Protein AF-A0A7J3WVK1-F1 (afdb_monomer_lite)

Sequence (94 aa):
MVMRKYDKYRHHAWAGLGFLSVFIAIRYFVSLPDLLSFVVVMLLSIYIIYSLVMTYLYSEEIGGREEMEMDKELEKERLKIEKKKLKLEKKRIK

Radius of gyration: 26.51 Å; chains: 1; bounding box: 58×17×74 Å

Structure (mmCIF, N/CA/C/O backbone):
data_AF-A0A7J3WVK1-F1
#
_entry.id   AF-A0A7J3WVK1-F1
#
loop_
_atom_site.group_PDB
_atom_site.id
_atom_site.type_symbol
_atom_site.label_atom_id
_atom_site.label_alt_id
_atom_site.label_comp_id
_atom_site.label_asym_id
_atom_site.label_entity_id
_atom_site.label_seq_id
_atom_site.pdbx_PDB_ins_code
_atom_site.Cartn_x
_atom_site.Cartn_y
_atom_site.Cartn_z
_atom_site.occupancy
_atom_site.B_iso_or_equiv
_atom_site.auth_seq_id
_atom_site.auth_comp_id
_atom_site.auth_asym_id
_atom_site.auth_atom_id
_atom_site.pdbx_PDB_model_num
ATOM 1 N N . MET A 1 1 ? -16.061 -0.710 6.291 1.00 69.50 1 MET A N 1
ATOM 2 C CA . ME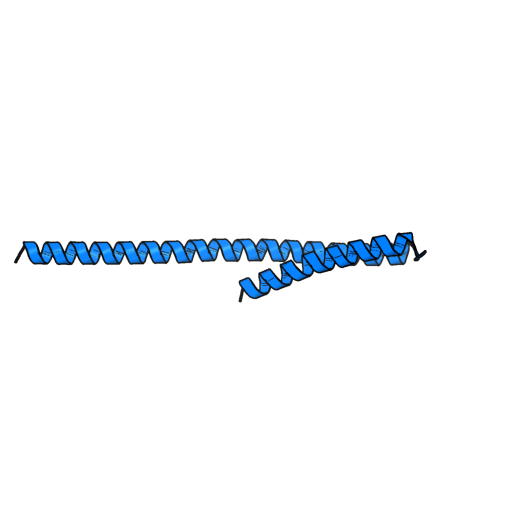T A 1 1 ? -15.473 -0.011 5.121 1.00 69.50 1 MET A CA 1
ATOM 3 C C . MET A 1 1 ? -13.958 0.151 5.255 1.00 69.50 1 MET A C 1
ATOM 5 O O . MET A 1 1 ? -13.270 -0.130 4.284 1.00 69.50 1 MET A O 1
ATOM 9 N N . VAL A 1 2 ? -13.455 0.535 6.436 1.00 76.44 2 VAL A N 1
ATOM 10 C CA . VAL A 1 2 ? -12.020 0.694 6.757 1.00 76.44 2 VAL A CA 1
ATOM 11 C C . VAL A 1 2 ? -11.201 -0.577 6.486 1.00 76.44 2 VAL A C 1
ATOM 13 O O . VAL A 1 2 ? -10.260 -0.523 5.708 1.00 76.44 2 VAL A O 1
ATOM 16 N N . MET A 1 3 ? -11.642 -1.743 6.976 1.00 80.88 3 MET A N 1
ATOM 17 C CA . MET A 1 3 ? -10.942 -3.025 6.756 1.00 80.88 3 MET A CA 1
ATOM 18 C C . M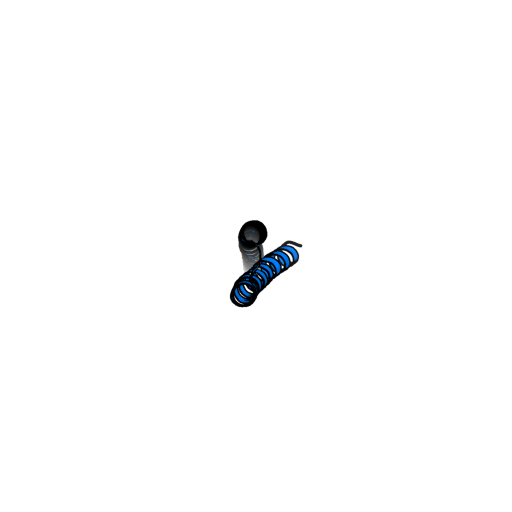ET A 1 3 ? -10.752 -3.377 5.269 1.00 80.88 3 MET A C 1
ATOM 20 O O . MET A 1 3 ? -9.664 -3.739 4.841 1.00 80.88 3 MET A O 1
ATOM 24 N N . ARG A 1 4 ? -11.774 -3.134 4.433 1.00 85.44 4 ARG A N 1
ATOM 25 C CA . ARG A 1 4 ? -11.674 -3.324 2.974 1.00 85.44 4 ARG A CA 1
ATOM 26 C C . ARG A 1 4 ? -10.653 -2.380 2.328 1.00 85.44 4 ARG A C 1
ATOM 28 O O . ARG A 1 4 ? -10.036 -2.740 1.331 1.00 85.44 4 ARG A O 1
ATOM 35 N N . LYS A 1 5 ? -10.511 -1.156 2.850 1.00 84.56 5 LYS A N 1
ATOM 36 C CA . LYS A 1 5 ? -9.499 -0.204 2.376 1.00 84.56 5 LYS A CA 1
ATOM 37 C C . LYS A 1 5 ? -8.108 -0.655 2.815 1.00 84.56 5 LYS A C 1
ATOM 39 O O . LYS A 1 5 ? -7.237 -0.736 1.959 1.00 84.56 5 LYS A O 1
ATOM 44 N N . TYR A 1 6 ? -7.932 -1.018 4.086 1.00 89.62 6 TYR A N 1
ATOM 45 C CA . TYR A 1 6 ? -6.682 -1.570 4.613 1.00 89.62 6 TYR A CA 1
ATOM 46 C C . TYR A 1 6 ? -6.178 -2.746 3.768 1.00 89.62 6 TYR A C 1
ATOM 48 O O . TYR A 1 6 ? -5.063 -2.693 3.258 1.00 89.62 6 TYR A O 1
ATOM 56 N N . ASP A 1 7 ? -7.023 -3.753 3.521 1.00 90.00 7 ASP A N 1
ATOM 57 C CA . ASP A 1 7 ? -6.637 -4.917 2.716 1.00 90.00 7 ASP A CA 1
ATOM 58 C C . ASP A 1 7 ? -6.241 -4.538 1.292 1.00 90.00 7 ASP A C 1
ATOM 60 O O . ASP A 1 7 ? -5.281 -5.081 0.746 1.00 90.00 7 ASP A O 1
ATOM 64 N N . LYS A 1 8 ? -6.941 -3.565 0.701 1.00 91.81 8 LYS A N 1
ATOM 65 C CA . LYS A 1 8 ? -6.620 -3.057 -0.630 1.00 91.81 8 LYS A CA 1
ATOM 66 C C . LYS A 1 8 ? -5.246 -2.380 -0.658 1.00 91.81 8 LYS A C 1
ATOM 68 O O . LYS A 1 8 ? -4.442 -2.696 -1.530 1.00 91.81 8 LYS A O 1
ATOM 73 N N . TYR A 1 9 ? -4.963 -1.467 0.272 1.00 91.69 9 TYR A N 1
ATOM 74 C CA . TYR A 1 9 ? -3.672 -0.769 0.321 1.00 91.69 9 TYR A CA 1
ATOM 75 C C . TYR A 1 9 ? -2.523 -1.709 0.679 1.00 91.69 9 TYR A C 1
ATOM 77 O O . TYR A 1 9 ? -1.469 -1.636 0.047 1.00 91.69 9 TYR A O 1
ATOM 85 N N . ARG A 1 10 ? -2.758 -2.664 1.585 1.00 92.56 10 ARG A N 1
ATOM 86 C CA . ARG A 1 10 ? -1.809 -3.734 1.888 1.00 92.56 10 ARG A CA 1
ATOM 87 C C . ARG A 1 10 ? -1.505 -4.538 0.629 1.00 92.56 10 ARG A C 1
ATOM 89 O O . ARG A 1 10 ? -0.346 -4.671 0.258 1.00 92.56 10 ARG A O 1
ATOM 96 N N . HIS A 1 11 ? -2.526 -5.014 -0.080 1.00 94.94 11 HIS A N 1
ATOM 97 C CA . HIS A 1 11 ? -2.325 -5.759 -1.321 1.00 94.94 11 HIS A CA 1
ATOM 98 C C . HIS A 1 11 ? -1.548 -4.944 -2.366 1.00 94.94 11 HIS A C 1
ATOM 100 O O . HIS A 1 11 ? -0.617 -5.468 -2.968 1.00 94.94 11 HIS A O 1
ATOM 106 N N . HIS A 1 12 ? -1.861 -3.657 -2.535 1.00 94.31 12 HIS A N 1
ATOM 107 C CA . HIS A 1 12 ? -1.130 -2.767 -3.441 1.00 94.31 12 HIS A CA 1
ATOM 108 C C . HIS A 1 12 ? 0.334 -2.552 -3.038 1.00 94.31 12 HIS A C 1
ATOM 110 O O . HIS A 1 12 ? 1.198 -2.547 -3.913 1.00 94.31 12 HIS A O 1
ATOM 116 N N . ALA A 1 13 ? 0.637 -2.442 -1.742 1.00 94.81 13 ALA A N 1
ATOM 117 C CA . ALA A 1 13 ? 2.012 -2.339 -1.261 1.00 94.81 13 ALA A C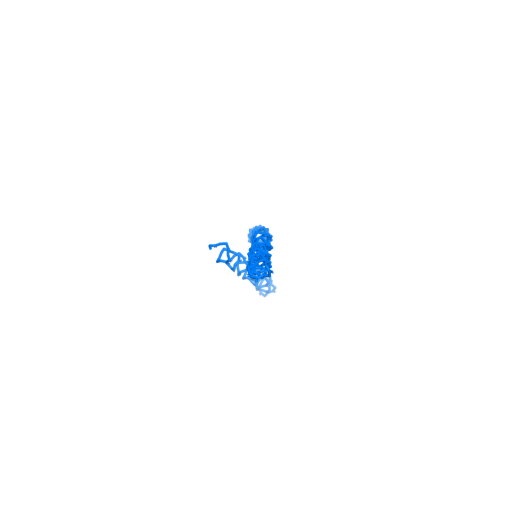A 1
ATOM 118 C C . ALA A 1 13 ? 2.820 -3.606 -1.592 1.00 94.81 13 ALA A C 1
ATOM 120 O O . ALA A 1 13 ? 3.911 -3.517 -2.155 1.00 94.81 13 ALA A O 1
ATOM 121 N N . TRP A 1 14 ? 2.259 -4.788 -1.313 1.00 94.94 14 TRP A N 1
ATOM 122 C CA . TRP A 1 14 ? 2.910 -6.072 -1.594 1.00 94.94 14 TRP A CA 1
ATOM 123 C C . TRP A 1 14 ? 3.039 -6.351 -3.097 1.00 94.94 14 TRP A C 1
ATOM 125 O O . TRP A 1 14 ? 4.105 -6.752 -3.561 1.00 94.94 14 TRP A O 1
ATOM 135 N N . ALA A 1 15 ? 1.989 -6.088 -3.877 1.00 96.00 15 ALA A N 1
ATOM 136 C CA . ALA A 1 15 ? 2.020 -6.235 -5.329 1.00 96.00 15 ALA A CA 1
ATOM 137 C C . ALA A 1 15 ? 3.014 -5.259 -5.975 1.00 96.00 15 ALA A C 1
ATOM 139 O O . ALA A 1 15 ? 3.758 -5.654 -6.869 1.00 96.00 15 ALA A O 1
ATOM 140 N N . GLY A 1 16 ? 3.070 -4.010 -5.499 1.00 94.81 16 GLY A N 1
ATOM 141 C CA . GLY A 1 16 ? 4.029 -3.009 -5.961 1.00 94.81 16 GLY A CA 1
ATOM 142 C C . GLY A 1 16 ? 5.475 -3.428 -5.697 1.00 94.81 16 GLY A C 1
ATOM 143 O O . GLY A 1 16 ? 6.300 -3.356 -6.604 1.00 94.81 16 GLY A O 1
ATOM 144 N N . LEU A 1 17 ? 5.772 -3.941 -4.498 1.00 95.50 17 LEU A N 1
ATOM 145 C CA . LEU A 1 17 ? 7.085 -4.508 -4.160 1.00 95.50 17 LEU A CA 1
ATOM 146 C C . LEU A 1 17 ? 7.454 -5.692 -5.062 1.00 95.50 17 LEU A C 1
ATOM 148 O O . LEU A 1 17 ? 8.571 -5.745 -5.575 1.00 95.50 17 LEU A O 1
ATOM 152 N N . GLY A 1 18 ? 6.511 -6.609 -5.298 1.00 96.00 18 GLY A N 1
ATOM 153 C CA . GLY A 1 18 ? 6.704 -7.729 -6.218 1.00 96.00 18 GLY A CA 1
ATOM 154 C C . GLY A 1 18 ? 7.012 -7.260 -7.642 1.00 96.00 18 GLY A C 1
ATOM 155 O O . GLY A 1 18 ? 7.995 -7.697 -8.236 1.00 96.00 18 GLY A O 1
ATOM 156 N N . PHE A 1 19 ? 6.233 -6.310 -8.166 1.00 96.19 19 PHE A N 1
ATOM 157 C CA . PHE A 1 19 ? 6.462 -5.723 -9.488 1.00 96.19 19 PHE A CA 1
ATOM 158 C C . PHE A 1 19 ? 7.811 -5.013 -9.591 1.00 96.19 19 PHE A C 1
ATOM 160 O O . PHE A 1 19 ? 8.515 -5.198 -10.580 1.00 96.19 19 PHE A O 1
ATOM 167 N N . LEU A 1 20 ? 8.190 -4.227 -8.580 1.00 95.38 20 LEU A N 1
ATOM 168 C CA . LEU A 1 20 ? 9.479 -3.539 -8.546 1.00 95.38 20 LEU A CA 1
ATOM 169 C C . LEU A 1 20 ? 10.641 -4.541 -8.541 1.00 95.38 20 LEU A C 1
ATOM 171 O O . LEU A 1 20 ? 11.598 -4.372 -9.294 1.00 95.38 20 LEU A O 1
ATOM 175 N N . SER A 1 21 ? 10.535 -5.608 -7.746 1.00 95.75 21 SER A N 1
ATOM 176 C CA . SER A 1 21 ? 11.530 -6.682 -7.698 1.00 95.75 21 SER A CA 1
ATOM 177 C C . SER A 1 21 ? 11.684 -7.374 -9.055 1.00 95.75 21 SER A C 1
ATOM 179 O O . SER A 1 21 ? 12.801 -7.488 -9.563 1.00 95.75 21 SER A O 1
ATOM 181 N N . VAL A 1 22 ? 10.570 -7.759 -9.687 1.00 96.12 22 VAL A N 1
ATOM 182 C CA . VAL A 1 22 ? 10.573 -8.388 -11.016 1.00 96.12 22 VAL A CA 1
ATOM 183 C C . VAL A 1 22 ? 11.123 -7.436 -12.078 1.00 96.12 22 VAL A C 1
ATOM 185 O O . VAL A 1 22 ? 11.928 -7.852 -12.905 1.00 96.12 22 VAL A O 1
ATOM 188 N N . PHE A 1 23 ? 10.748 -6.156 -12.051 1.00 94.88 23 PHE A N 1
ATOM 189 C CA . PHE A 1 23 ? 11.246 -5.161 -13.002 1.00 94.88 23 PHE A CA 1
ATOM 190 C C . PHE A 1 23 ? 12.769 -5.000 -12.917 1.00 94.88 23 PHE A C 1
ATOM 192 O O . PHE A 1 23 ? 13.453 -5.016 -13.941 1.00 94.88 23 PHE A O 1
ATOM 199 N N . ILE A 1 24 ? 13.311 -4.897 -11.699 1.00 93.06 24 ILE A N 1
ATOM 200 C CA . ILE A 1 24 ? 14.760 -4.824 -11.477 1.00 93.06 24 ILE A CA 1
ATOM 201 C C . ILE A 1 24 ? 15.439 -6.105 -11.970 1.00 93.06 24 ILE A C 1
ATOM 203 O O . ILE A 1 24 ? 16.456 -6.023 -12.655 1.00 93.06 24 ILE A O 1
ATOM 207 N N . ALA A 1 25 ? 14.865 -7.277 -11.683 1.00 94.94 25 ALA A N 1
ATOM 208 C CA . ALA A 1 25 ? 15.391 -8.549 -12.167 1.00 94.94 25 ALA A CA 1
ATOM 209 C C . ALA A 1 25 ? 15.419 -8.609 -13.703 1.00 94.94 25 ALA A C 1
ATOM 211 O O . ALA A 1 25 ? 16.439 -8.970 -14.276 1.00 94.94 25 ALA A O 1
ATOM 212 N N . ILE A 1 26 ? 14.350 -8.189 -14.387 1.00 93.69 26 ILE A N 1
ATOM 213 C CA . ILE A 1 26 ? 14.299 -8.145 -15.858 1.00 93.69 26 ILE A CA 1
ATOM 214 C C . ILE A 1 26 ? 15.366 -7.200 -16.418 1.00 93.69 26 ILE A C 1
ATOM 216 O O . ILE A 1 26 ? 16.013 -7.541 -17.406 1.00 93.69 26 ILE A O 1
ATOM 220 N N . ARG A 1 27 ? 15.603 -6.048 -15.777 1.00 90.44 27 ARG A N 1
ATOM 221 C CA . ARG A 1 27 ? 16.644 -5.097 -16.201 1.00 90.44 27 ARG A CA 1
ATOM 222 C C . ARG A 1 27 ? 18.048 -5.711 -16.197 1.00 90.44 27 ARG A C 1
ATOM 224 O O . ARG A 1 27 ? 18.876 -5.301 -17.003 1.00 90.44 27 ARG A O 1
ATOM 231 N N . TYR A 1 28 ? 18.324 -6.701 -15.345 1.00 89.94 28 TYR A N 1
ATOM 232 C CA . TYR A 1 28 ? 19.604 -7.420 -15.392 1.00 89.94 28 TYR A CA 1
ATOM 233 C C . TYR A 1 28 ? 19.786 -8.242 -16.674 1.00 89.94 28 TYR A C 1
ATOM 235 O O . TYR A 1 28 ? 20.916 -8.426 -17.116 1.00 89.94 28 TYR A O 1
ATOM 243 N N . PHE A 1 29 ? 18.696 -8.724 -17.275 1.00 93.31 29 PHE A N 1
ATOM 244 C CA . PHE A 1 29 ? 18.731 -9.543 -18.490 1.00 93.31 29 PHE A CA 1
ATOM 245 C C . PHE A 1 29 ? 18.469 -8.739 -19.768 1.00 93.31 29 PHE A C 1
ATOM 247 O O . PHE A 1 29 ? 18.853 -9.171 -20.853 1.00 93.31 29 PHE A O 1
ATOM 254 N N . VAL A 1 30 ? 17.813 -7.581 -19.659 1.00 92.25 30 VAL A N 1
ATOM 255 C CA . VAL A 1 30 ? 17.401 -6.746 -20.791 1.00 92.25 30 VAL A CA 1
ATOM 256 C C . VAL A 1 30 ? 17.945 -5.331 -20.621 1.00 92.25 30 VAL A C 1
ATOM 258 O O . VAL A 1 30 ? 17.583 -4.626 -19.679 1.00 92.25 30 VAL A O 1
ATOM 261 N N . SER A 1 31 ? 18.763 -4.878 -21.574 1.00 87.81 31 SER A N 1
ATOM 262 C CA . SER A 1 31 ? 19.237 -3.491 -21.619 1.00 87.81 31 SER A CA 1
ATOM 263 C C . SER A 1 31 ? 18.102 -2.539 -21.990 1.00 87.81 31 SER A C 1
ATOM 265 O O . SER A 1 31 ? 17.808 -2.305 -23.161 1.00 87.81 31 SER A O 1
ATOM 267 N N . LEU A 1 32 ? 17.462 -1.979 -20.967 1.00 86.88 32 LEU A N 1
ATOM 268 C CA . LEU A 1 32 ? 16.522 -0.871 -21.093 1.00 86.88 32 LEU A CA 1
ATOM 269 C C . LEU A 1 32 ? 17.262 0.470 -20.957 1.00 86.88 32 LEU A C 1
ATOM 271 O O . LEU A 1 32 ? 18.211 0.553 -20.176 1.00 86.88 32 LEU A O 1
ATOM 275 N N . PRO A 1 33 ? 16.814 1.540 -21.641 1.00 93.62 33 PRO A N 1
ATOM 276 C CA . PRO A 1 33 ? 17.374 2.875 -21.455 1.00 93.62 33 PRO A CA 1
ATOM 277 C C . PRO A 1 33 ? 17.338 3.304 -19.983 1.00 93.62 33 PRO A C 1
ATOM 279 O O . PRO A 1 33 ? 16.314 3.149 -19.304 1.00 93.62 33 PRO A O 1
ATOM 282 N N . ASP A 1 34 ? 18.436 3.882 -19.496 1.00 92.88 34 ASP A N 1
ATOM 283 C CA . ASP A 1 34 ? 18.579 4.236 -18.079 1.00 92.88 34 ASP A CA 1
ATOM 284 C C . ASP A 1 34 ? 17.536 5.254 -17.621 1.00 92.88 34 ASP A C 1
ATOM 286 O O . ASP A 1 34 ? 16.955 5.096 -16.548 1.00 92.88 34 ASP A O 1
ATOM 290 N N . LEU A 1 35 ? 17.237 6.249 -18.463 1.00 94.19 35 LEU A N 1
ATOM 291 C CA . LEU A 1 35 ? 16.228 7.265 -18.169 1.00 94.19 35 LEU A CA 1
ATOM 292 C C . LEU A 1 35 ? 14.834 6.645 -17.996 1.00 94.19 35 LEU A C 1
ATOM 294 O O . LEU A 1 35 ? 14.125 6.970 -17.047 1.00 94.19 35 LEU A O 1
ATOM 298 N N . LEU A 1 36 ? 14.457 5.714 -18.876 1.00 93.19 36 LEU A N 1
ATOM 299 C CA . LEU A 1 36 ? 13.161 5.038 -18.806 1.00 93.19 36 LEU A CA 1
ATOM 300 C C . LEU A 1 36 ? 13.074 4.166 -17.552 1.00 93.19 36 LEU A C 1
ATOM 302 O O . LEU A 1 36 ? 12.090 4.226 -16.817 1.00 93.19 36 LEU A O 1
ATOM 306 N N . SER A 1 37 ? 14.134 3.411 -17.268 1.00 93.50 37 SER A N 1
ATOM 307 C CA . SER A 1 37 ? 14.210 2.575 -16.071 1.00 93.50 37 SER A CA 1
ATOM 308 C C . SER A 1 37 ? 14.127 3.405 -14.788 1.00 93.50 37 SER A C 1
ATOM 310 O O . SER A 1 37 ? 13.423 3.023 -13.857 1.00 93.50 37 SER A O 1
ATOM 312 N N . PHE A 1 38 ? 14.806 4.554 -14.743 1.00 94.06 38 PHE A N 1
ATOM 313 C CA . PHE A 1 38 ? 14.763 5.472 -13.609 1.00 94.06 38 PHE A CA 1
ATOM 314 C C . PHE A 1 38 ? 13.347 6.001 -13.356 1.00 94.06 38 PHE A C 1
ATOM 316 O O . PHE A 1 38 ? 12.863 5.932 -12.228 1.00 94.06 38 PHE A O 1
ATOM 323 N N . VAL A 1 39 ? 12.656 6.465 -14.404 1.00 96.44 39 VAL A N 1
ATOM 324 C CA . VAL A 1 39 ? 11.278 6.974 -14.302 1.00 96.44 39 VAL A CA 1
ATOM 325 C C . VAL A 1 39 ? 10.335 5.894 -13.769 1.00 96.44 39 VAL A C 1
ATOM 327 O O . VAL A 1 39 ? 9.556 6.158 -12.854 1.00 96.44 39 VAL A O 1
ATOM 330 N N . VAL A 1 40 ? 10.433 4.667 -14.292 1.00 95.25 40 VAL A N 1
ATOM 331 C CA . VAL A 1 40 ? 9.595 3.539 -13.858 1.00 95.25 40 VAL A CA 1
ATOM 332 C C . VAL A 1 40 ? 9.839 3.199 -12.388 1.00 95.25 40 VAL A C 1
ATOM 334 O O . VAL A 1 40 ? 8.881 3.099 -11.621 1.00 95.25 40 VAL A O 1
ATOM 337 N N . VAL A 1 41 ? 11.104 3.075 -11.970 1.00 95.38 41 VAL A N 1
ATOM 338 C CA . VAL A 1 41 ? 11.461 2.789 -10.569 1.00 95.38 41 VAL A CA 1
ATOM 339 C C . VAL A 1 41 ? 10.965 3.895 -9.641 1.00 95.38 41 VAL A C 1
ATOM 341 O O . VAL A 1 41 ? 10.419 3.604 -8.578 1.00 95.38 41 VAL A O 1
ATOM 344 N N . MET A 1 42 ? 11.115 5.157 -10.040 1.00 97.06 42 MET A N 1
ATOM 345 C CA . MET A 1 42 ? 10.713 6.311 -9.239 1.00 97.06 42 MET A CA 1
ATOM 346 C C . MET A 1 42 ? 9.187 6.365 -9.055 1.00 97.06 42 MET A C 1
ATOM 348 O O . MET A 1 42 ? 8.716 6.488 -7.924 1.00 97.06 42 MET A O 1
ATOM 352 N N . LEU A 1 43 ? 8.408 6.140 -10.120 1.00 97.06 43 LEU A N 1
ATOM 353 C CA . LEU A 1 43 ? 6.944 6.053 -10.037 1.00 97.06 43 LEU A CA 1
ATOM 354 C C . LEU A 1 43 ? 6.469 4.870 -9.179 1.00 97.06 43 LEU A C 1
ATOM 356 O O . LEU A 1 43 ? 5.602 5.047 -8.321 1.00 97.06 43 LEU A O 1
ATOM 360 N N . LEU A 1 44 ? 7.053 3.679 -9.367 1.00 95.94 44 LEU A N 1
ATOM 361 C CA . LEU A 1 44 ? 6.759 2.501 -8.539 1.00 95.94 44 LEU A CA 1
ATOM 362 C C . LEU A 1 44 ? 7.075 2.762 -7.065 1.00 95.94 44 LEU A C 1
ATOM 364 O O . LEU A 1 44 ? 6.279 2.410 -6.199 1.00 95.94 44 LEU A O 1
ATOM 368 N N . SER A 1 45 ? 8.195 3.424 -6.778 1.00 96.19 45 SER A N 1
ATOM 369 C CA . SER A 1 45 ? 8.595 3.746 -5.407 1.00 96.19 45 SER A CA 1
ATOM 370 C C . SER A 1 45 ? 7.594 4.688 -4.741 1.00 96.19 45 SER A C 1
ATOM 372 O O . SER A 1 45 ? 7.131 4.397 -3.641 1.00 96.19 45 SER A O 1
ATOM 374 N N . ILE A 1 46 ? 7.185 5.767 -5.421 1.00 97.69 46 ILE A N 1
ATOM 375 C CA . ILE A 1 46 ? 6.159 6.693 -4.910 1.00 97.69 46 ILE A CA 1
ATOM 376 C C . ILE A 1 46 ? 4.846 5.948 -4.644 1.00 97.69 46 ILE A C 1
ATOM 378 O O . ILE A 1 46 ? 4.240 6.117 -3.586 1.00 97.69 46 ILE A O 1
ATOM 382 N N . TYR A 1 47 ? 4.421 5.093 -5.574 1.00 96.25 47 TYR A N 1
ATOM 383 C CA . TYR A 1 47 ? 3.204 4.299 -5.432 1.00 96.25 47 TYR A CA 1
ATOM 384 C C . TYR A 1 47 ? 3.250 3.339 -4.231 1.00 96.25 47 TYR A C 1
ATOM 386 O O . TYR A 1 47 ? 2.276 3.243 -3.474 1.00 96.25 47 TYR A O 1
ATOM 394 N N . ILE A 1 48 ? 4.376 2.645 -4.032 1.00 96.69 48 ILE A N 1
ATOM 395 C CA . ILE A 1 48 ? 4.582 1.733 -2.900 1.00 96.69 48 ILE A CA 1
ATOM 396 C C . ILE A 1 48 ? 4.572 2.516 -1.588 1.00 96.69 48 ILE A C 1
ATOM 398 O O . ILE A 1 48 ? 3.852 2.131 -0.669 1.00 96.69 48 ILE A O 1
ATOM 402 N N . ILE A 1 49 ? 5.307 3.630 -1.508 1.00 97.38 49 ILE A N 1
ATOM 403 C CA . ILE A 1 49 ? 5.349 4.485 -0.312 1.00 97.38 49 ILE A CA 1
ATOM 404 C C . ILE A 1 49 ? 3.944 4.980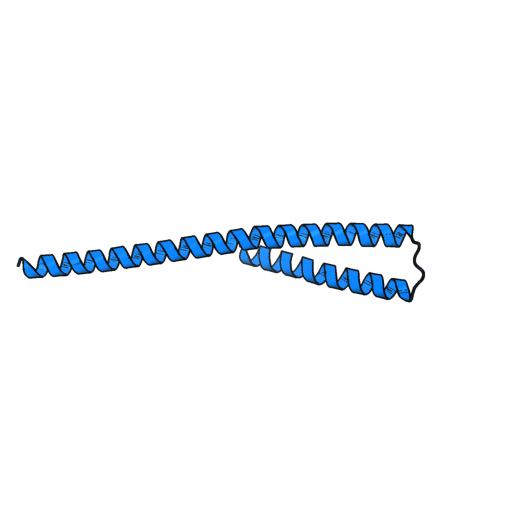 0.027 1.00 97.38 49 ILE A C 1
ATOM 406 O O . ILE A 1 49 ? 3.502 4.828 1.162 1.00 97.38 49 ILE A O 1
ATOM 410 N N . TYR A 1 50 ? 3.207 5.503 -0.955 1.00 97.12 50 TYR A N 1
ATOM 411 C CA . TYR A 1 50 ? 1.828 5.940 -0.750 1.00 97.12 50 TYR A CA 1
ATOM 412 C C . TYR A 1 50 ? 0.938 4.801 -0.233 1.00 97.12 50 TYR A C 1
ATOM 414 O O . TYR A 1 50 ? 0.183 4.978 0.723 1.00 97.12 50 TYR A O 1
ATOM 422 N N . SER A 1 51 ? 1.059 3.606 -0.815 1.00 94.56 51 SER A N 1
ATOM 423 C CA . SER A 1 51 ? 0.294 2.431 -0.385 1.00 94.56 51 SER A CA 1
ATOM 424 C C . SER A 1 51 ? 0.650 1.997 1.039 1.00 94.56 51 SER A C 1
ATOM 426 O O . SER A 1 51 ? -0.244 1.641 1.806 1.00 94.56 51 SER A O 1
ATOM 428 N N . LEU A 1 52 ? 1.925 2.070 1.427 1.00 94.94 52 LEU A N 1
ATOM 429 C CA . LEU A 1 52 ? 2.382 1.774 2.786 1.00 94.94 52 LEU A CA 1
ATOM 430 C C . LEU A 1 52 ? 1.860 2.796 3.798 1.00 94.94 52 LEU A C 1
ATOM 432 O O . LEU A 1 52 ? 1.317 2.395 4.824 1.00 94.94 52 LEU A O 1
ATOM 436 N N . VAL A 1 53 ? 1.951 4.092 3.487 1.00 95.56 53 VAL A N 1
ATOM 437 C CA . VAL A 1 53 ? 1.416 5.167 4.338 1.00 95.56 53 VAL A CA 1
ATOM 438 C C . VAL A 1 53 ? -0.078 4.964 4.571 1.00 95.56 53 VAL A C 1
ATOM 440 O O . VAL A 1 53 ? -0.533 4.971 5.710 1.00 95.56 53 VAL A O 1
ATOM 443 N N . MET A 1 54 ? -0.843 4.700 3.510 1.00 91.62 54 MET A N 1
ATOM 444 C CA . MET A 1 54 ? -2.277 4.440 3.639 1.00 91.62 54 MET A CA 1
ATOM 445 C C . MET A 1 54 ? -2.568 3.155 4.422 1.00 91.62 54 MET A C 1
ATOM 447 O O . MET A 1 54 ? -3.512 3.118 5.207 1.00 91.62 54 MET A O 1
ATOM 451 N N . THR A 1 55 ? -1.757 2.108 4.251 1.00 92.88 55 THR A N 1
ATOM 452 C CA . THR A 1 55 ? -1.879 0.868 5.037 1.00 92.88 55 THR A CA 1
ATOM 453 C C . THR A 1 55 ? -1.669 1.140 6.525 1.00 92.88 55 THR A C 1
ATOM 455 O O . THR A 1 55 ? -2.439 0.641 7.342 1.00 92.88 55 THR A O 1
ATOM 458 N N . TYR A 1 56 ? -0.670 1.956 6.871 1.00 91.75 56 TYR A N 1
ATOM 459 C CA . TYR A 1 56 ? -0.381 2.343 8.249 1.00 91.75 56 TYR A CA 1
ATOM 460 C C . TYR A 1 56 ? -1.520 3.169 8.858 1.00 91.75 56 TYR A C 1
ATOM 462 O O . TYR A 1 56 ? -2.062 2.780 9.891 1.00 91.75 56 TYR A O 1
ATOM 470 N N . LEU A 1 57 ? -1.972 4.220 8.166 1.00 90.44 57 LEU A N 1
ATOM 471 C CA . LEU A 1 57 ? -3.082 5.067 8.621 1.00 90.44 57 LEU A CA 1
ATOM 472 C C . LEU A 1 57 ? -4.356 4.252 8.885 1.00 90.44 57 LEU A C 1
ATOM 474 O O . LEU A 1 57 ? -4.985 4.385 9.931 1.00 90.44 57 LEU A O 1
ATOM 478 N N . TYR A 1 58 ? -4.719 3.348 7.970 1.00 89.44 58 TYR A N 1
ATOM 479 C CA . TYR A 1 58 ? -5.898 2.506 8.172 1.00 89.44 58 TYR A CA 1
ATOM 480 C C . TYR A 1 58 ? -5.711 1.431 9.245 1.00 89.44 58 TYR A C 1
ATOM 482 O O . TYR A 1 58 ? -6.705 0.980 9.806 1.00 89.44 58 TYR A O 1
ATOM 490 N N . SER A 1 59 ? -4.478 1.008 9.536 1.00 86.31 59 SER A N 1
ATOM 491 C CA . SER A 1 59 ? -4.218 0.063 10.627 1.00 86.31 5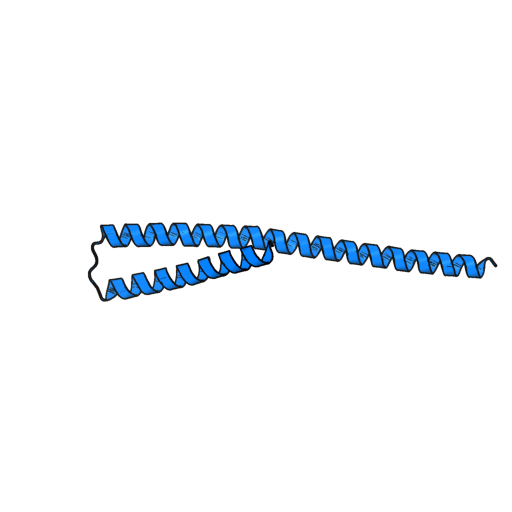9 SER A CA 1
ATOM 492 C C . SER A 1 59 ? -4.465 0.694 11.998 1.00 86.31 59 SER A C 1
ATOM 494 O O . SER A 1 59 ? -5.064 0.062 12.864 1.00 86.31 59 SER A O 1
ATOM 496 N N . GLU A 1 60 ? -4.098 1.966 12.156 1.00 84.44 60 GLU A N 1
ATOM 497 C CA . GLU A 1 60 ? -4.324 2.739 13.377 1.00 84.44 60 GLU A CA 1
ATOM 498 C C . GLU A 1 60 ? -5.823 2.996 13.601 1.00 84.44 60 GLU A C 1
ATOM 500 O O . GLU A 1 60 ? -6.338 2.781 14.698 1.00 84.44 60 GLU A O 1
ATOM 505 N N . GLU A 1 61 ? -6.561 3.334 12.535 1.00 82.25 61 GLU A N 1
ATOM 506 C CA . GLU A 1 61 ? -8.025 3.463 12.585 1.00 82.25 61 GLU A CA 1
ATOM 507 C C . GLU A 1 61 ? -8.733 2.156 12.985 1.00 82.25 61 GLU A C 1
ATOM 509 O O . GLU A 1 61 ? -9.774 2.195 13.646 1.00 82.25 61 GLU A O 1
ATOM 514 N N . ILE A 1 62 ? -8.209 0.997 12.567 1.00 82.81 62 ILE A N 1
ATOM 515 C CA . ILE A 1 62 ? -8.758 -0.309 12.960 1.00 82.81 62 ILE A CA 1
ATOM 516 C C . ILE A 1 62 ? -8.494 -0.556 14.446 1.00 82.81 62 ILE A C 1
ATOM 518 O O . ILE A 1 62 ? -9.444 -0.845 15.171 1.00 82.81 62 ILE A O 1
ATOM 522 N N . GLY A 1 63 ? -7.254 -0.364 14.906 1.00 79.12 63 GLY A N 1
ATOM 523 C CA . GLY A 1 63 ? -6.881 -0.560 16.309 1.00 79.12 63 GLY A CA 1
ATOM 524 C C . GLY A 1 63 ? -7.690 0.320 17.265 1.00 79.12 63 GLY A C 1
ATOM 525 O O . GLY A 1 63 ? -8.298 -0.189 18.203 1.00 79.12 63 GLY A O 1
ATOM 526 N N . GLY A 1 64 ? -7.809 1.620 16.973 1.00 77.19 64 GLY A N 1
ATOM 527 C CA . GLY A 1 64 ? -8.597 2.537 17.805 1.00 77.19 64 GLY A CA 1
ATOM 528 C C . GLY A 1 64 ? -10.097 2.214 17.820 1.00 77.19 64 GLY A C 1
ATOM 529 O O . GLY A 1 64 ? -10.795 2.483 18.800 1.00 77.19 64 GLY A O 1
ATOM 530 N N . ARG A 1 65 ? -10.620 1.603 16.749 1.00 74.94 65 ARG A N 1
ATOM 531 C CA . ARG A 1 65 ? -12.015 1.156 16.711 1.00 74.94 65 ARG A CA 1
ATOM 532 C C . ARG A 1 65 ? -12.239 -0.110 17.535 1.00 74.94 65 ARG A C 1
ATOM 534 O O . ARG A 1 65 ? -13.257 -0.187 18.219 1.00 74.94 65 ARG A O 1
ATOM 541 N N . GLU A 1 66 ? -11.323 -1.070 17.471 1.00 76.75 66 GLU A N 1
ATOM 542 C CA . GLU A 1 66 ? -11.379 -2.290 18.286 1.00 76.75 66 GLU A CA 1
ATOM 543 C C . GLU A 1 66 ? -11.300 -1.959 19.782 1.00 76.75 66 GLU A C 1
ATOM 545 O O . GLU A 1 66 ? -12.107 -2.461 20.564 1.00 76.75 66 GLU A O 1
ATOM 550 N N . GLU A 1 67 ? -10.424 -1.030 20.170 1.00 75.94 67 GLU A N 1
ATOM 551 C CA . GLU A 1 67 ? -10.311 -0.553 21.553 1.00 75.94 67 GLU A CA 1
ATOM 552 C C . GLU A 1 67 ? -11.618 0.083 22.053 1.00 75.94 67 GLU A C 1
ATOM 554 O O . GLU A 1 67 ? -12.108 -0.231 23.140 1.00 75.94 67 GLU A O 1
ATOM 559 N N . MET A 1 68 ? -12.243 0.929 21.228 1.00 76.88 68 MET A N 1
ATOM 560 C CA . MET A 1 68 ? -13.500 1.596 21.574 1.00 76.88 68 MET A CA 1
ATOM 561 C C . MET A 1 68 ? -14.695 0.630 21.631 1.00 76.88 68 MET A C 1
ATOM 563 O O . MET A 1 68 ? -15.632 0.839 22.405 1.00 76.88 68 MET A O 1
ATOM 567 N N . GLU A 1 69 ? -14.715 -0.411 20.794 1.00 78.38 69 GLU A N 1
ATOM 568 C CA . GLU A 1 69 ? -15.745 -1.454 20.862 1.00 78.38 69 GLU A CA 1
ATOM 569 C C . GLU A 1 69 ? -15.575 -2.320 22.120 1.00 78.38 69 GLU A C 1
ATOM 571 O O . GLU A 1 69 ? -16.571 -2.583 22.800 1.00 78.38 69 GLU A O 1
ATOM 576 N N . MET A 1 70 ? -14.338 -2.656 22.495 1.00 79.44 70 MET A N 1
ATOM 577 C CA . MET A 1 70 ? -14.028 -3.394 23.722 1.00 7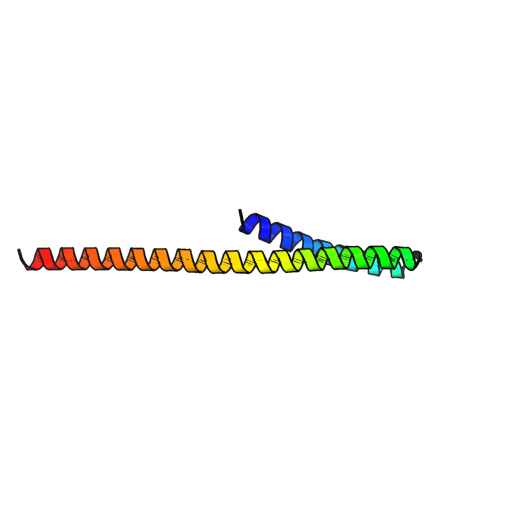9.44 70 MET A CA 1
ATOM 578 C C . MET A 1 70 ? -14.439 -2.622 24.987 1.00 79.44 70 MET A C 1
ATOM 580 O O . MET A 1 70 ? -15.058 -3.195 25.887 1.00 79.44 70 MET A O 1
ATOM 584 N N . ASP A 1 71 ? -14.174 -1.314 25.045 1.00 81.81 71 ASP A N 1
ATOM 585 C CA . ASP A 1 71 ? -14.554 -0.481 26.194 1.00 81.81 71 ASP A CA 1
ATOM 586 C C . ASP A 1 71 ? -16.086 -0.396 26.361 1.00 81.81 71 ASP A C 1
ATOM 588 O O . ASP A 1 71 ? -16.627 -0.548 27.460 1.00 81.81 71 ASP A O 1
ATOM 592 N N . LYS A 1 72 ? -16.827 -0.304 25.247 1.00 84.00 72 LYS A N 1
ATOM 593 C CA . LYS A 1 72 ? -18.301 -0.357 25.254 1.00 84.00 72 LYS A CA 1
ATOM 594 C C . LYS A 1 72 ? -18.849 -1.701 25.732 1.00 84.00 72 LYS A C 1
ATOM 596 O O . LYS A 1 72 ? -19.931 -1.741 26.328 1.00 84.00 72 LYS A O 1
ATOM 601 N N . GLU A 1 73 ? -18.180 -2.812 25.437 1.00 83.88 73 GLU A N 1
ATOM 602 C CA . GLU A 1 73 ? -18.584 -4.123 25.956 1.00 83.88 73 GLU A CA 1
ATOM 603 C C . GLU A 1 73 ? -18.339 -4.239 27.461 1.00 83.88 73 GLU A C 1
ATOM 605 O O . GLU A 1 73 ? -19.246 -4.651 28.194 1.00 83.88 73 GLU A O 1
ATOM 610 N N . LEU A 1 74 ? -17.178 -3.782 27.933 1.00 82.94 74 LEU A N 1
ATOM 611 C CA . LEU A 1 74 ? -16.840 -3.703 29.355 1.00 82.94 74 LEU A CA 1
ATOM 612 C C . LEU A 1 74 ? -17.836 -2.835 30.135 1.00 82.94 74 LEU A C 1
ATOM 614 O O . LEU A 1 74 ? -18.307 -3.230 31.206 1.00 82.94 74 LEU A O 1
ATOM 618 N N . GLU A 1 75 ? -18.221 -1.679 29.597 1.00 82.81 75 GLU A N 1
ATOM 619 C CA . GLU A 1 75 ? -19.213 -0.802 30.220 1.00 82.81 75 GLU A CA 1
ATOM 620 C C . GLU A 1 75 ? -20.599 -1.471 30.296 1.00 82.81 75 GLU A C 1
ATOM 622 O O . GLU A 1 75 ? -21.259 -1.455 31.343 1.00 82.81 75 GLU A O 1
ATOM 627 N N . LYS A 1 76 ? -21.028 -2.162 29.230 1.00 84.81 76 LYS A N 1
ATOM 628 C CA . LYS A 1 76 ? -22.278 -2.944 29.234 1.00 84.81 76 LYS A CA 1
ATOM 629 C C . LYS A 1 76 ? -22.260 -4.066 30.269 1.00 84.81 76 LYS A C 1
ATOM 631 O O . LYS A 1 76 ? -23.296 -4.331 30.889 1.00 84.81 76 LYS A O 1
ATOM 636 N N . GLU A 1 77 ? -21.133 -4.747 30.460 1.00 85.06 77 GLU A N 1
ATOM 637 C CA . GLU A 1 77 ? -20.994 -5.755 31.513 1.00 85.06 77 GLU A CA 1
ATOM 638 C C . GLU A 1 77 ? -21.077 -5.146 32.911 1.00 85.06 77 GLU A C 1
ATOM 640 O O . GLU A 1 77 ? -21.830 -5.657 33.748 1.00 85.06 77 GLU A O 1
ATOM 645 N N . ARG A 1 78 ? -20.399 -4.018 33.155 1.00 84.50 78 ARG A N 1
ATOM 646 C CA . ARG A 1 78 ? -20.480 -3.292 34.433 1.00 84.50 78 ARG A CA 1
ATOM 647 C C . ARG A 1 78 ? -21.922 -2.917 34.769 1.00 84.50 78 ARG A C 1
ATOM 649 O O . ARG A 1 78 ? -22.402 -3.248 35.854 1.00 84.50 78 ARG A O 1
ATOM 656 N N . LEU A 1 79 ? -22.659 -2.367 33.803 1.00 86.12 79 LEU A N 1
ATOM 657 C CA . LEU A 1 79 ? -24.078 -2.029 33.960 1.00 86.12 79 LEU A CA 1
ATOM 658 C C . LEU A 1 79 ? -24.961 -3.261 34.229 1.00 86.12 79 LEU A C 1
ATOM 660 O O . LEU A 1 79 ? -25.920 -3.193 35.005 1.00 86.12 79 LEU A O 1
ATOM 664 N N . LYS A 1 80 ? -24.667 -4.415 33.610 1.00 87.56 80 LYS A N 1
ATOM 665 C CA . LYS A 1 80 ? -25.381 -5.677 33.892 1.00 87.56 80 LYS A CA 1
ATOM 666 C C . LYS A 1 80 ? -25.124 -6.158 35.320 1.00 87.56 80 LYS A C 1
ATOM 668 O O . LYS A 1 80 ? -26.063 -6.609 35.982 1.00 87.56 80 LYS A O 1
ATOM 673 N N . ILE A 1 81 ? -23.881 -6.079 35.789 1.00 85.06 81 ILE A N 1
ATOM 674 C CA . ILE A 1 81 ? -23.490 -6.477 37.147 1.00 85.06 81 ILE A CA 1
ATOM 675 C C . ILE A 1 81 ? -24.163 -5.569 38.177 1.00 85.06 81 ILE A C 1
ATOM 677 O O . ILE A 1 81 ? -24.755 -6.064 39.136 1.00 85.06 81 ILE A O 1
ATOM 681 N N . GLU A 1 82 ? -24.147 -4.260 37.958 1.00 81.50 82 GLU A N 1
ATOM 682 C CA . GLU A 1 82 ? -24.757 -3.285 38.861 1.00 81.50 82 GLU A CA 1
ATOM 683 C C . GLU A 1 82 ? -26.278 -3.472 38.960 1.00 81.50 82 GLU A C 1
ATOM 685 O O . GLU A 1 82 ? -26.831 -3.579 40.056 1.00 81.50 82 GLU A O 1
ATOM 690 N N . LYS A 1 83 ? -26.959 -3.688 37.825 1.00 82.44 83 LYS A N 1
ATOM 691 C CA . LYS A 1 83 ? -28.386 -4.054 37.811 1.00 82.44 83 LYS A CA 1
ATOM 692 C C . LYS A 1 83 ? -28.674 -5.346 38.577 1.00 82.44 83 LYS A C 1
ATOM 694 O O . LYS A 1 83 ? -29.722 -5.451 39.218 1.00 82.44 83 LYS A O 1
ATOM 699 N N . LYS A 1 84 ? -27.788 -6.348 38.513 1.00 82.56 84 LYS A N 1
ATOM 700 C CA . LYS A 1 84 ? -27.930 -7.588 39.295 1.00 82.56 84 LYS A CA 1
ATOM 701 C C . LYS A 1 84 ? -27.764 -7.328 40.794 1.00 82.56 84 LYS A C 1
ATOM 703 O O . LYS A 1 84 ? -28.582 -7.830 41.562 1.00 82.56 84 LYS A O 1
ATOM 708 N N . LYS A 1 85 ? -26.777 -6.524 41.204 1.00 82.19 85 LYS A N 1
ATOM 709 C CA . LYS A 1 85 ? -26.572 -6.138 42.613 1.00 82.19 85 LYS A CA 1
ATOM 710 C C . LYS A 1 85 ? -27.793 -5.410 43.179 1.00 82.19 85 LYS A C 1
ATOM 712 O O . LYS A 1 85 ? -28.343 -5.854 44.181 1.00 82.19 85 LYS A O 1
ATOM 717 N N . LEU A 1 86 ? -28.312 -4.416 42.459 1.00 81.12 86 LEU A N 1
ATOM 718 C CA . LEU A 1 86 ? -29.516 -3.674 42.854 1.00 81.12 86 LEU A CA 1
ATOM 719 C C . LEU A 1 86 ? -30.758 -4.572 42.975 1.00 81.12 86 LEU A C 1
ATOM 721 O O . LEU A 1 86 ? -31.584 -4.392 43.868 1.00 81.12 86 LEU A O 1
ATOM 725 N N . LYS A 1 87 ? -30.910 -5.571 42.093 1.00 79.94 87 LYS A N 1
ATOM 726 C CA . LYS A 1 87 ? -32.000 -6.559 42.202 1.00 79.94 87 LYS A CA 1
ATOM 727 C C . LYS A 1 87 ? -31.866 -7.444 43.443 1.00 79.94 87 LYS A C 1
ATOM 729 O O . LYS A 1 87 ? -32.886 -7.808 44.022 1.00 79.94 87 LYS A O 1
ATOM 734 N N . LEU A 1 88 ? -30.645 -7.813 43.827 1.00 80.38 88 LEU A N 1
ATOM 735 C CA . LEU A 1 88 ? -30.386 -8.623 45.019 1.00 80.38 88 LEU A CA 1
ATOM 736 C C . LEU A 1 88 ? -30.613 -7.822 46.304 1.00 80.38 88 LEU A C 1
ATOM 738 O O . LEU A 1 88 ? -31.239 -8.340 47.223 1.00 80.38 88 LEU A O 1
ATOM 742 N N . GLU A 1 89 ? -30.191 -6.560 46.349 1.00 74.12 89 GLU A N 1
ATOM 743 C CA . GLU A 1 89 ? -30.475 -5.667 47.480 1.00 74.12 89 GLU A CA 1
ATOM 744 C C . GLU A 1 89 ? -31.976 -5.442 47.663 1.00 74.12 89 GLU A C 1
ATOM 746 O O . GLU A 1 89 ? -32.493 -5.630 48.760 1.00 74.12 89 GLU A O 1
ATOM 751 N N . LYS A 1 90 ? -32.716 -5.168 46.579 1.00 75.00 90 LYS A N 1
ATOM 752 C CA . LYS A 1 90 ? -34.183 -5.043 46.642 1.00 75.00 90 LYS A CA 1
ATOM 753 C C . LYS A 1 90 ? -34.878 -6.305 47.157 1.00 75.00 90 LYS A C 1
ATOM 755 O O . LYS A 1 90 ? -35.919 -6.197 47.794 1.00 75.00 90 LYS A O 1
ATOM 760 N N . LYS A 1 91 ? -34.327 -7.491 46.879 1.00 71.31 91 LYS A N 1
ATOM 761 C CA . LYS A 1 91 ? -34.839 -8.764 47.408 1.00 71.31 91 LYS A CA 1
ATOM 762 C C . LYS A 1 91 ? -34.470 -9.015 48.870 1.00 71.31 91 LYS A C 1
ATOM 764 O O . LYS A 1 91 ? -35.134 -9.822 49.491 1.00 71.31 91 LYS A O 1
ATOM 769 N N . ARG A 1 92 ? -33.412 -8.391 49.395 1.00 67.44 92 ARG A N 1
ATOM 770 C CA . ARG A 1 92 ? -33.013 -8.518 50.808 1.00 67.44 92 ARG A CA 1
ATOM 771 C C . ARG A 1 92 ? -33.802 -7.599 51.740 1.00 67.44 92 ARG A C 1
ATOM 773 O O . ARG A 1 92 ? -33.855 -7.867 52.930 1.00 67.44 92 ARG A O 1
ATOM 780 N N . ILE A 1 93 ? -34.350 -6.508 51.209 1.00 68.31 93 ILE A N 1
ATOM 781 C CA . ILE A 1 93 ? -35.105 -5.498 51.971 1.00 68.31 93 ILE A CA 1
ATOM 782 C C . ILE A 1 93 ? -36.607 -5.850 52.055 1.00 68.31 93 ILE A C 1
ATOM 784 O O . ILE A 1 93 ? -37.326 -5.269 52.863 1.00 68.31 93 ILE A O 1
ATOM 788 N N . LYS A 1 94 ? -37.084 -6.792 51.233 1.00 51.97 94 LYS A N 1
ATOM 789 C CA . LYS A 1 94 ? -38.466 -7.287 51.228 1.00 51.97 94 LYS A CA 1
ATOM 790 C C . LYS A 1 94 ? -38.543 -8.647 51.907 1.00 51.97 94 LYS A C 1
ATOM 792 O O . LYS A 1 94 ? -39.558 -8.879 52.593 1.00 51.97 94 LYS A O 1
#

Secondary structure (DSSP, 8-state):
-HHHHHHHHHHHHHHHHHHHHHHHHHHHHS---HHHHHHHHHHHHHHHHHHHHHHHHHHHHHHHHHHHHHHHHHHHHHHHHHHHHHHHHHHH--

pLDDT: mean 87.63, std 8.61, range [51.97, 97.69]

Foldseek 3Di:
DLVVQLVVLVVQLVVLVVVLVVLVVVCVVDPDDPVVSVVVNVVSVVSNVVSVVSNVVSVVVVVVVVVVVVVVVVVVVVVVVVVVVVVVVVVVVD